Protein AF-A0A1X0RHA8-F1 (afdb_monomer_lite)

Structure (mmCIF, N/CA/C/O backbone):
data_AF-A0A1X0RHA8-F1
#
_entry.id   AF-A0A1X0RHA8-F1
#
loop_
_atom_site.group_PDB
_atom_site.id
_atom_site.type_symbol
_atom_site.label_atom_id
_atom_site.label_alt_id
_atom_site.label_comp_id
_atom_site.label_asym_id
_atom_site.label_entity_id
_atom_site.label_seq_id
_atom_site.pdbx_PDB_ins_code
_atom_site.Cartn_x
_atom_site.Cartn_y
_atom_site.Cartn_z
_atom_site.occupancy
_ato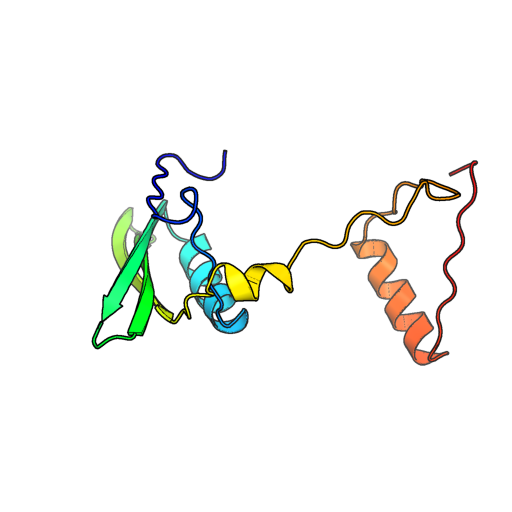m_site.B_iso_or_equiv
_atom_site.auth_seq_id
_atom_site.auth_comp_id
_atom_site.auth_asym_id
_atom_site.auth_atom_id
_atom_site.pdbx_PDB_model_num
ATOM 1 N N . SER A 1 1 ? 14.755 2.201 10.905 1.00 76.31 1 SER A N 1
ATOM 2 C CA . SER A 1 1 ? 13.601 1.295 11.074 1.00 76.31 1 SER A CA 1
ATOM 3 C C . SER A 1 1 ? 12.331 2.107 10.892 1.00 76.31 1 SER A C 1
ATOM 5 O O . SER A 1 1 ? 12.310 3.222 11.395 1.00 76.31 1 SER A O 1
ATOM 7 N N . LEU A 1 2 ? 11.329 1.605 10.161 1.00 89.31 2 LEU A N 1
ATOM 8 C CA . LEU A 1 2 ? 10.064 2.325 9.927 1.00 89.31 2 LEU A CA 1
ATOM 9 C C . LEU A 1 2 ? 9.091 2.224 11.118 1.00 89.31 2 LEU A C 1
ATOM 11 O O . LEU A 1 2 ? 8.307 3.139 11.336 1.00 89.31 2 LEU A O 1
ATOM 15 N N . PHE A 1 3 ? 9.149 1.135 11.892 1.00 93.94 3 PHE A N 1
ATOM 16 C CA . PHE A 1 3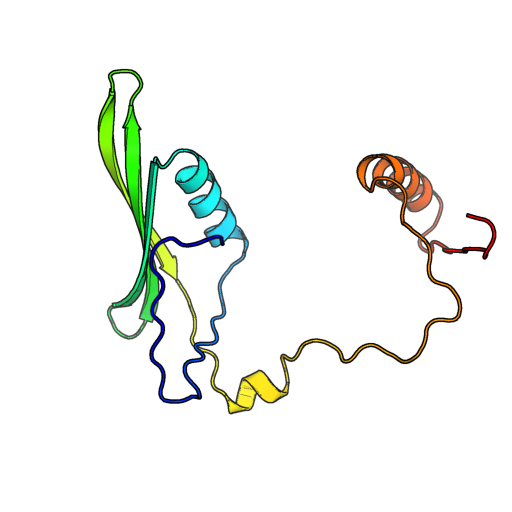 ? 8.219 0.860 12.991 1.00 93.94 3 PHE A CA 1
ATOM 17 C C . PHE A 1 3 ? 8.941 0.801 14.341 1.00 93.94 3 PHE A C 1
ATOM 19 O O . PHE A 1 3 ? 10.023 0.213 14.438 1.00 93.94 3 PHE A O 1
ATOM 26 N N . THR A 1 4 ? 8.312 1.359 15.381 1.00 95.69 4 THR A N 1
ATOM 27 C CA . THR A 1 4 ? 8.742 1.216 16.788 1.00 95.69 4 THR A CA 1
ATOM 28 C C . THR A 1 4 ? 8.323 -0.136 17.363 1.00 95.69 4 THR A C 1
ATOM 30 O O . THR A 1 4 ? 9.077 -0.764 18.099 1.00 95.69 4 THR A O 1
ATOM 33 N N . ASN A 1 5 ? 7.134 -0.614 16.988 1.00 95.38 5 ASN A N 1
ATOM 34 C CA . ASN A 1 5 ? 6.587 -1.902 17.398 1.00 95.38 5 ASN A CA 1
ATOM 35 C C . ASN A 1 5 ? 6.068 -2.634 16.162 1.00 95.38 5 ASN A C 1
ATOM 37 O O . ASN A 1 5 ? 5.345 -2.055 15.352 1.00 95.38 5 ASN A O 1
ATOM 41 N N . TYR A 1 6 ? 6.430 -3.905 16.025 1.00 94.12 6 TYR A N 1
ATOM 42 C CA . TYR A 1 6 ? 6.046 -4.726 14.886 1.00 94.12 6 TYR A CA 1
ATOM 43 C C . TYR A 1 6 ? 5.857 -6.172 15.333 1.00 94.12 6 TYR A C 1
ATOM 45 O O . TYR A 1 6 ? 6.724 -6.738 15.997 1.00 94.12 6 TYR A O 1
ATOM 53 N N . ARG A 1 7 ? 4.711 -6.758 14.984 1.00 94.44 7 ARG A N 1
ATOM 54 C CA . ARG A 1 7 ? 4.385 -8.159 15.256 1.00 94.44 7 ARG A CA 1
ATOM 55 C C . ARG A 1 7 ? 3.542 -8.693 14.108 1.00 94.44 7 ARG A C 1
ATOM 57 O O . ARG A 1 7 ? 2.504 -8.116 13.795 1.00 94.44 7 ARG A O 1
ATOM 64 N N . ILE A 1 8 ? 3.987 -9.794 13.514 1.00 93.75 8 ILE A N 1
ATOM 65 C CA . ILE A 1 8 ? 3.225 -10.579 12.544 1.00 93.75 8 ILE A CA 1
ATOM 66 C C . ILE A 1 8 ? 3.279 -12.036 12.981 1.00 93.75 8 ILE A C 1
ATOM 68 O O . ILE A 1 8 ? 4.345 -12.539 13.327 1.00 93.75 8 ILE A O 1
ATOM 72 N N . GLU A 1 9 ? 2.125 -12.696 12.958 1.00 92.62 9 GLU A N 1
ATOM 73 C CA . GLU A 1 9 ? 1.979 -14.119 13.251 1.00 92.62 9 GLU A CA 1
ATOM 74 C C . GLU A 1 9 ? 1.117 -14.752 12.163 1.00 92.62 9 GLU A C 1
ATOM 76 O O . GLU A 1 9 ? 0.018 -14.280 11.869 1.00 92.62 9 GLU A O 1
ATOM 81 N N . SER A 1 10 ? 1.638 -15.797 11.527 1.00 89.75 10 SER A N 1
ATOM 82 C CA . SER A 1 10 ? 0.956 -16.520 10.454 1.00 89.75 10 SER A CA 1
ATOM 83 C C . SER A 1 10 ? 1.487 -17.944 10.379 1.00 89.75 10 SER A C 1
ATOM 85 O O . SER A 1 10 ? 2.691 -18.173 10.487 1.00 89.75 10 SER A O 1
ATOM 87 N N . ALA A 1 11 ? 0.595 -18.903 10.124 1.00 87.12 11 ALA A N 1
ATOM 88 C CA . ALA A 1 11 ? 0.963 -20.305 9.914 1.00 87.12 11 ALA A CA 1
ATOM 89 C C . ALA A 1 11 ? 1.833 -20.519 8.658 1.00 87.12 11 ALA A C 1
ATOM 91 O O . ALA A 1 11 ? 2.446 -21.570 8.502 1.00 87.12 11 ALA A O 1
ATOM 92 N N . ASN A 1 12 ? 1.908 -19.523 7.770 1.00 88.44 12 ASN A N 1
ATOM 93 C CA . ASN A 1 12 ? 2.750 -19.538 6.582 1.00 88.44 12 ASN A CA 1
ATOM 94 C C . ASN A 1 12 ? 4.036 -18.737 6.826 1.00 88.44 12 ASN A C 1
ATOM 96 O O . ASN A 1 12 ? 4.145 -17.602 6.369 1.00 88.44 12 ASN A O 1
ATOM 100 N N . ASN A 1 13 ? 4.985 -19.301 7.577 1.00 87.69 13 ASN A N 1
ATOM 101 C CA . ASN A 1 13 ? 6.291 -18.685 7.862 1.00 87.69 13 ASN A CA 1
ATOM 102 C C . ASN A 1 13 ? 6.217 -17.232 8.377 1.00 87.69 13 ASN A C 1
ATOM 104 O O . ASN A 1 13 ? 7.087 -16.423 8.071 1.00 87.69 13 ASN A O 1
ATOM 108 N N . ASN A 1 14 ? 5.180 -16.883 9.150 1.00 91.00 14 ASN A N 1
ATOM 109 C CA . ASN A 1 14 ? 4.923 -15.507 9.598 1.00 91.00 14 ASN A CA 1
ATOM 110 C C . ASN A 1 14 ? 4.807 -14.470 8.464 1.00 91.00 14 ASN A C 1
ATOM 112 O O . ASN A 1 14 ? 4.993 -13.276 8.685 1.00 91.00 14 ASN A O 1
ATOM 116 N N . GLU A 1 15 ? 4.422 -14.908 7.266 1.00 91.50 15 GLU A N 1
ATOM 117 C CA . GLU A 1 15 ? 4.101 -14.043 6.137 1.00 91.50 15 GLU A CA 1
ATOM 118 C C . GLU A 1 15 ? 2.587 -13.955 5.938 1.00 91.50 15 GLU A C 1
ATOM 120 O O . GLU A 1 15 ? 1.860 -14.957 5.976 1.00 91.50 15 GLU A O 1
ATOM 125 N N . ILE A 1 16 ? 2.110 -12.735 5.691 1.00 93.62 16 ILE A N 1
ATOM 126 C CA . ILE A 1 16 ? 0.723 -12.453 5.323 1.00 93.62 16 ILE A CA 1
ATOM 127 C C . ILE A 1 16 ? 0.746 -11.640 4.035 1.00 93.62 16 ILE A C 1
ATOM 129 O O . ILE A 1 16 ? 1.127 -10.471 4.028 1.00 93.62 16 ILE A O 1
ATOM 133 N N . ASN A 1 17 ? 0.319 -12.267 2.944 1.00 93.69 17 ASN A N 1
ATOM 134 C CA . ASN A 1 17 ? 0.301 -11.648 1.627 1.00 93.69 17 ASN A CA 1
ATOM 135 C C . ASN A 1 17 ? -1.070 -11.025 1.361 1.00 93.69 17 ASN A C 1
ATOM 137 O O . ASN A 1 17 ? -2.101 -11.685 1.509 1.00 93.69 17 ASN A O 1
ATOM 141 N N . LEU A 1 18 ? -1.077 -9.746 0.986 1.00 95.06 18 LEU A N 1
ATOM 142 C CA . LEU A 1 18 ? -2.284 -8.934 0.865 1.00 95.06 18 LEU A CA 1
ATOM 143 C C . LEU A 1 18 ? -2.369 -8.289 -0.516 1.00 95.06 18 LEU A C 1
ATOM 145 O O . LEU A 1 18 ? -1.386 -7.757 -1.024 1.00 95.06 18 LEU A O 1
ATOM 149 N N . PHE A 1 19 ? -3.571 -8.276 -1.081 1.00 95.38 19 PHE A N 1
ATOM 150 C CA . PHE A 1 19 ? -3.923 -7.462 -2.238 1.00 95.38 19 PHE A CA 1
ATOM 151 C C . PHE A 1 19 ? -4.830 -6.312 -1.803 1.00 95.38 19 PHE A C 1
ATOM 153 O O . PHE A 1 19 ? -5.760 -6.516 -1.025 1.00 95.38 19 PHE A O 1
ATOM 160 N N . PHE A 1 20 ? -4.580 -5.109 -2.310 1.00 96.75 20 PHE A N 1
ATOM 161 C CA . PHE A 1 20 ? -5.394 -3.926 -2.038 1.00 96.75 20 PHE A CA 1
ATOM 162 C C . PHE A 1 20 ? -5.263 -2.910 -3.170 1.00 96.75 20 PHE A C 1
ATOM 164 O O . PHE A 1 20 ? -4.341 -2.965 -3.987 1.00 96.75 20 PHE A O 1
ATOM 171 N N . ARG A 1 21 ? -6.190 -1.953 -3.221 1.00 97.06 21 ARG A N 1
ATOM 172 C CA . ARG A 1 21 ? -6.140 -0.867 -4.201 1.00 97.06 21 ARG A CA 1
ATOM 173 C C . ARG A 1 21 ? -5.148 0.200 -3.752 1.00 97.06 21 ARG A C 1
ATOM 175 O O . ARG A 1 21 ? -5.250 0.744 -2.655 1.00 97.06 21 ARG A O 1
ATOM 182 N N . VAL A 1 22 ? -4.211 0.542 -4.634 1.00 97.31 22 VAL A N 1
ATOM 183 C CA . VAL A 1 22 ? -3.183 1.562 -4.360 1.00 97.31 22 VAL A CA 1
ATOM 184 C C . VAL A 1 22 ? -3.802 2.946 -4.131 1.00 97.31 22 VAL A C 1
ATOM 186 O O . VAL A 1 22 ? -3.298 3.705 -3.309 1.00 97.31 22 VAL A O 1
ATOM 189 N N . SER A 1 23 ? -4.912 3.268 -4.803 1.00 97.19 23 SER A N 1
ATOM 190 C CA . SER A 1 23 ? -5.659 4.520 -4.597 1.00 97.19 23 SER A CA 1
ATOM 191 C C . SER A 1 23 ? -6.108 4.705 -3.149 1.00 97.19 23 SER A C 1
ATOM 193 O O . SER A 1 23 ? -6.000 5.802 -2.604 1.00 97.19 23 SER A O 1
ATOM 195 N N . ASP A 1 24 ? -6.570 3.624 -2.528 1.00 97.31 24 ASP A N 1
ATOM 196 C CA . ASP A 1 24 ? -7.164 3.643 -1.195 1.00 97.31 24 ASP A CA 1
ATOM 197 C C . ASP A 1 24 ? -6.048 3.795 -0.152 1.00 97.31 24 ASP A C 1
ATOM 199 O O . ASP A 1 24 ? -6.132 4.633 0.745 1.00 97.31 24 ASP A O 1
ATOM 203 N N . LEU A 1 25 ? -4.924 3.093 -0.352 1.00 97.25 25 LEU A N 1
ATOM 204 C CA . LEU A 1 25 ? -3.712 3.302 0.442 1.00 97.25 25 LEU A CA 1
ATOM 205 C C . LEU A 1 25 ? -3.161 4.731 0.286 1.00 97.25 25 LEU A C 1
ATOM 207 O O . LEU A 1 25 ? -2.716 5.339 1.260 1.00 97.25 25 LEU A O 1
ATOM 211 N N . LEU A 1 26 ? -3.192 5.297 -0.923 1.00 97.25 26 LEU A N 1
ATOM 212 C CA . LEU A 1 26 ? -2.729 6.663 -1.167 1.00 97.25 26 LEU A CA 1
ATOM 213 C C . LEU A 1 26 ? -3.604 7.692 -0.440 1.00 97.25 26 LEU A C 1
ATOM 215 O O . LEU A 1 26 ? -3.085 8.658 0.114 1.00 97.25 26 LEU A O 1
ATOM 219 N N . TYR A 1 27 ? -4.921 7.493 -0.422 1.00 96.12 27 TYR A N 1
ATOM 220 C CA . TYR A 1 27 ? -5.833 8.350 0.331 1.00 96.12 27 TYR A CA 1
ATOM 221 C C . TYR A 1 27 ? -5.526 8.308 1.833 1.00 96.12 27 TYR A C 1
ATOM 223 O O . TYR A 1 27 ? -5.306 9.353 2.446 1.00 96.12 27 TYR A O 1
ATOM 231 N N . ILE A 1 28 ? -5.423 7.106 2.406 1.00 97.00 28 ILE A N 1
ATOM 232 C CA . ILE A 1 28 ? -5.153 6.920 3.838 1.00 97.00 28 ILE A CA 1
ATOM 233 C C . ILE A 1 28 ? -3.776 7.475 4.212 1.00 97.00 28 ILE A C 1
ATOM 235 O O . ILE A 1 28 ? -3.641 8.163 5.221 1.00 97.00 28 ILE A O 1
ATOM 239 N N . SER A 1 29 ? -2.756 7.251 3.380 1.00 95.00 29 SER A N 1
ATOM 240 C CA . SER A 1 29 ? -1.397 7.731 3.657 1.00 95.00 29 SER A CA 1
ATOM 241 C C . SER A 1 29 ? -1.284 9.259 3.654 1.00 95.00 29 SER A C 1
ATOM 243 O O . SER A 1 29 ? -0.517 9.800 4.446 1.00 95.00 29 SER A O 1
ATOM 245 N N . LYS A 1 30 ? -2.083 9.979 2.852 1.00 94.94 30 LYS A N 1
ATOM 246 C CA . LYS A 1 30 ? -2.161 11.452 2.918 1.00 94.94 30 LYS A CA 1
ATOM 247 C C . LYS A 1 30 ? -2.682 11.954 4.264 1.00 94.94 30 LYS A C 1
ATOM 249 O O . LYS A 1 30 ? -2.205 12.972 4.751 1.00 94.94 30 LYS A O 1
ATOM 254 N N . VAL A 1 31 ? -3.640 11.247 4.865 1.00 92.81 31 VAL A N 1
ATOM 255 C CA . VAL A 1 31 ? -4.124 11.558 6.220 1.00 92.81 31 VAL A CA 1
ATOM 256 C C . VAL A 1 31 ? -3.050 11.200 7.249 1.00 92.81 31 VAL A C 1
ATOM 258 O O . VAL A 1 31 ? -2.730 12.002 8.121 1.00 92.81 31 VAL A O 1
ATOM 261 N N . ALA A 1 32 ? -2.434 10.027 7.096 1.00 94.69 32 ALA A N 1
ATOM 262 C CA . ALA A 1 32 ? -1.401 9.523 7.993 1.00 94.69 32 ALA A CA 1
ATOM 263 C C . ALA A 1 32 ? -0.150 10.418 8.058 1.00 94.69 32 ALA A C 1
ATOM 265 O O . ALA A 1 32 ? 0.502 10.468 9.093 1.00 94.69 32 ALA A O 1
ATOM 266 N N . GLN A 1 33 ? 0.168 11.173 6.999 1.00 94.25 33 GLN A N 1
ATOM 267 C CA . GLN A 1 33 ? 1.273 12.147 7.001 1.00 94.25 33 GLN A CA 1
ATOM 268 C C . GLN A 1 33 ? 1.143 13.228 8.082 1.00 94.25 33 GLN A C 1
ATOM 270 O O . GLN A 1 33 ? 2.150 13.805 8.482 1.00 94.25 33 GLN A O 1
ATOM 275 N N . GLN A 1 34 ? -0.077 13.519 8.534 1.00 91.25 34 GLN A N 1
ATOM 276 C CA . GLN A 1 34 ? -0.345 14.512 9.578 1.00 91.25 34 GLN A CA 1
ATOM 277 C C . GLN A 1 34 ? -0.458 13.877 10.972 1.00 91.25 34 GLN A C 1
ATOM 279 O O . GLN A 1 34 ? -0.655 14.586 11.957 1.00 91.25 34 GLN A O 1
ATOM 284 N N . ALA A 1 35 ? -0.369 12.547 11.064 1.00 94.56 35 ALA A N 1
ATOM 285 C CA . ALA A 1 35 ? -0.501 11.819 12.314 1.00 94.56 35 ALA A CA 1
ATOM 286 C C . ALA A 1 35 ? 0.815 11.795 13.090 1.00 94.56 35 ALA A C 1
ATOM 288 O O . ALA A 1 35 ? 1.889 11.574 12.535 1.00 94.56 35 ALA A O 1
ATOM 289 N N . THR A 1 36 ? 0.713 11.982 14.402 1.00 94.12 36 THR A N 1
ATOM 290 C CA . THR A 1 36 ? 1.837 11.856 15.336 1.00 94.12 36 THR A CA 1
ATOM 291 C C . THR A 1 36 ? 2.061 10.402 15.744 1.00 94.12 36 THR A C 1
ATOM 293 O O . THR A 1 36 ? 3.185 10.009 16.051 1.00 94.12 36 THR A O 1
ATOM 296 N N . ASN A 1 37 ? 1.004 9.586 15.718 1.00 94.75 37 ASN A N 1
ATOM 297 C CA . ASN A 1 37 ? 1.057 8.152 15.973 1.00 94.75 37 ASN A CA 1
ATOM 298 C C . ASN A 1 37 ? 0.162 7.405 14.981 1.00 94.75 37 ASN A C 1
ATOM 300 O O . ASN A 1 37 ? -0.933 7.869 14.662 1.00 94.75 37 ASN A O 1
ATOM 304 N N . ILE A 1 38 ? 0.626 6.251 14.502 1.00 97.06 38 ILE A N 1
ATOM 305 C CA . ILE A 1 38 ? -0.119 5.377 13.597 1.00 97.06 38 ILE A CA 1
ATOM 306 C C . ILE A 1 38 ? 0.005 3.941 14.108 1.00 97.06 38 ILE A C 1
ATOM 308 O O . ILE A 1 38 ? 1.108 3.416 14.261 1.00 97.06 38 ILE A O 1
ATOM 312 N N . MET A 1 39 ? -1.132 3.276 14.289 1.00 97.31 39 MET A N 1
ATOM 313 C CA . MET A 1 39 ? -1.222 1.853 14.588 1.00 97.31 39 MET A CA 1
ATOM 314 C C . MET A 1 39 ? -2.041 1.146 13.510 1.00 97.31 39 MET A C 1
ATOM 316 O O . MET A 1 39 ? -3.232 1.412 13.333 1.00 97.31 39 MET A O 1
ATOM 320 N N . ILE A 1 40 ? -1.411 0.198 12.821 1.00 97.31 40 ILE A N 1
ATOM 321 C CA . ILE A 1 40 ? -2.029 -0.582 11.747 1.00 97.31 40 ILE A CA 1
ATOM 322 C C . ILE A 1 40 ? -2.308 -1.988 12.269 1.00 97.31 40 ILE A C 1
ATOM 324 O O . ILE A 1 40 ? -1.414 -2.643 12.795 1.00 97.31 40 ILE A O 1
ATOM 328 N N . ASN A 1 41 ? -3.548 -2.457 12.125 1.00 97.12 41 ASN A N 1
ATOM 329 C CA . ASN A 1 41 ? -3.958 -3.794 12.556 1.00 97.12 41 ASN A CA 1
ATOM 330 C C . ASN A 1 41 ? -4.712 -4.513 11.440 1.00 97.12 41 ASN A C 1
ATOM 332 O O . ASN A 1 41 ? -5.647 -3.945 10.882 1.00 97.12 41 ASN A O 1
ATOM 336 N N . LEU A 1 42 ? -4.384 -5.776 11.174 1.00 97.25 42 LEU A N 1
ATOM 337 C CA . LEU A 1 42 ? -5.213 -6.629 10.325 1.00 97.25 42 LEU A CA 1
ATOM 338 C C . LEU A 1 42 ? -6.438 -7.107 11.116 1.00 97.25 42 LEU A C 1
ATOM 340 O O . LEU A 1 42 ? -6.304 -7.621 12.226 1.00 97.25 42 LEU A O 1
ATOM 344 N N . ARG A 1 43 ? -7.634 -6.903 10.565 1.00 96.94 43 ARG A N 1
ATOM 345 C CA . ARG A 1 43 ? -8.919 -7.267 11.175 1.00 96.94 43 ARG A CA 1
ATOM 346 C C . ARG A 1 43 ? -9.818 -7.971 10.165 1.00 96.94 43 ARG A C 1
ATOM 348 O O . ARG A 1 43 ? -9.568 -7.924 8.965 1.00 96.94 43 ARG A O 1
ATOM 355 N N . LEU A 1 44 ? -10.868 -8.609 10.672 1.00 96.12 44 LEU A N 1
ATOM 356 C CA . LEU A 1 44 ? -11.900 -9.289 9.894 1.00 96.12 44 LEU A CA 1
ATOM 357 C C . LEU A 1 44 ? -13.269 -8.762 10.338 1.00 96.12 44 LEU A C 1
ATOM 359 O O . LEU A 1 44 ? -13.556 -8.756 11.535 1.00 96.12 44 LEU A O 1
ATOM 363 N N . ARG A 1 45 ? -14.102 -8.321 9.392 1.00 96.00 45 ARG A N 1
ATOM 364 C CA . ARG A 1 45 ? -15.505 -7.941 9.630 1.00 96.00 45 ARG A CA 1
ATOM 365 C C . ARG A 1 45 ? -16.365 -8.624 8.576 1.00 96.00 45 ARG A C 1
ATOM 367 O O . ARG A 1 45 ? -16.072 -8.496 7.395 1.00 96.00 45 ARG A O 1
ATOM 374 N N . ASP A 1 46 ? -17.367 -9.388 9.002 1.00 95.12 46 ASP A N 1
ATOM 375 C CA . ASP A 1 46 ? -18.311 -10.088 8.113 1.00 95.12 46 ASP A CA 1
ATOM 376 C C . ASP A 1 46 ? -17.624 -10.924 7.012 1.00 95.12 46 ASP A C 1
ATOM 378 O O . ASP A 1 46 ? -18.024 -10.939 5.851 1.00 95.12 46 ASP A O 1
ATOM 382 N N . GLY A 1 47 ? -16.523 -11.594 7.374 1.00 93.62 47 GLY A N 1
ATOM 383 C CA . GLY A 1 47 ? -15.721 -12.404 6.450 1.00 93.62 47 GLY A CA 1
ATOM 384 C C . GLY A 1 47 ? -14.809 -11.609 5.505 1.00 93.62 47 GLY A C 1
ATOM 385 O O . GLY A 1 47 ? -14.079 -12.219 4.728 1.00 93.62 47 GLY A O 1
ATOM 386 N N . GLN A 1 48 ? -14.795 -10.277 5.583 1.00 95.75 48 GLN A N 1
ATOM 387 C CA . GLN A 1 48 ? -13.950 -9.405 4.767 1.00 95.75 48 GLN A CA 1
ATOM 388 C C . GLN A 1 48 ? -12.751 -8.886 5.578 1.00 95.75 48 GLN A C 1
ATOM 390 O O . GLN A 1 48 ? -12.943 -8.221 6.606 1.00 95.75 48 GLN A O 1
ATOM 395 N N . PRO A 1 49 ? -11.504 -9.203 5.178 1.00 97.31 49 PRO A N 1
ATOM 396 C CA . PRO A 1 49 ? -10.330 -8.706 5.872 1.00 97.31 49 PRO A CA 1
ATOM 397 C C . PRO A 1 49 ? -10.039 -7.251 5.491 1.00 97.31 49 PRO A C 1
ATOM 399 O O . PRO A 1 49 ? -10.234 -6.820 4.354 1.00 97.31 49 PRO A O 1
ATOM 402 N N . TYR A 1 50 ? -9.534 -6.482 6.448 1.00 98.00 50 TYR A N 1
ATOM 403 C CA . TYR A 1 50 ? -9.159 -5.087 6.240 1.00 98.00 50 TYR A CA 1
ATOM 404 C C . TYR A 1 50 ? -8.009 -4.681 7.163 1.00 98.00 50 TYR A C 1
ATOM 406 O O . TYR A 1 50 ? -7.855 -5.202 8.270 1.00 98.00 50 TYR A O 1
ATOM 414 N N . LEU A 1 51 ? -7.188 -3.735 6.711 1.00 97.94 51 LEU A N 1
ATOM 415 C CA . LEU A 1 51 ? -6.201 -3.068 7.549 1.00 97.94 51 LEU A CA 1
ATOM 416 C C . LEU A 1 51 ? -6.858 -1.856 8.205 1.00 97.94 51 LEU A C 1
ATOM 418 O O . LEU A 1 51 ? -7.289 -0.919 7.538 1.00 97.94 51 LEU A O 1
ATOM 422 N N . ASN A 1 52 ? -6.922 -1.882 9.527 1.00 97.94 52 ASN A N 1
ATOM 423 C CA . ASN A 1 52 ? -7.438 -0.811 10.357 1.00 97.94 52 ASN A CA 1
ATOM 424 C C . ASN A 1 52 ? -6.298 0.120 10.781 1.00 97.94 52 ASN A C 1
ATOM 426 O O . ASN A 1 52 ? -5.439 -0.285 11.571 1.00 97.94 52 ASN A O 1
ATOM 430 N N . TRP A 1 53 ? -6.323 1.354 10.291 1.00 97.69 53 TRP A N 1
ATOM 431 C CA . TRP A 1 53 ? -5.370 2.414 10.597 1.00 97.69 53 TRP A CA 1
ATOM 432 C C . TRP A 1 53 ? -5.956 3.308 11.682 1.00 97.69 53 TRP A C 1
ATOM 434 O O . TRP A 1 53 ? -6.856 4.101 11.416 1.00 97.69 53 TRP A O 1
ATOM 444 N N . LYS A 1 54 ? -5.455 3.169 12.908 1.00 97.69 54 LYS A N 1
ATOM 445 C CA . LYS A 1 54 ? -5.757 4.085 14.011 1.00 97.69 54 LYS A CA 1
ATOM 446 C C . LYS A 1 54 ? -4.666 5.134 14.076 1.00 97.69 54 LYS A C 1
ATOM 448 O O . LYS A 1 54 ? -3.491 4.777 14.093 1.00 97.69 54 LYS A O 1
ATOM 453 N N . MET A 1 55 ? -5.049 6.397 14.074 1.00 97.12 55 MET A N 1
ATOM 454 C CA . MET A 1 55 ? -4.127 7.513 13.954 1.00 97.12 55 MET A CA 1
ATOM 455 C C . MET A 1 55 ? -4.459 8.574 14.989 1.00 97.12 55 MET A C 1
ATOM 457 O O . MET A 1 55 ? -5.608 8.997 15.083 1.00 97.12 55 MET A O 1
ATOM 461 N N . THR A 1 56 ? -3.443 9.058 15.690 1.00 96.56 56 THR A N 1
ATOM 462 C CA . THR A 1 56 ? -3.567 10.245 16.534 1.00 96.56 56 THR A CA 1
ATOM 463 C C . THR A 1 56 ? -3.108 11.449 15.720 1.00 96.56 56 THR A C 1
ATOM 465 O O . THR A 1 56 ? -1.956 11.524 15.292 1.00 96.56 56 THR A O 1
ATOM 468 N N . LEU A 1 57 ? -4.023 12.376 15.467 1.00 93.75 57 LEU A N 1
ATOM 469 C CA . LEU A 1 57 ? -3.776 13.665 14.829 1.00 93.75 57 LEU A CA 1
ATOM 470 C C . LEU A 1 57 ? -3.655 14.737 15.914 1.00 93.75 57 LEU A C 1
ATOM 472 O O . LEU A 1 57 ? -4.265 14.613 16.974 1.00 93.75 57 LEU A O 1
ATOM 476 N N . GLN A 1 58 ? -2.907 15.802 15.642 1.00 90.56 58 GLN A N 1
ATOM 477 C CA . GLN A 1 58 ? -2.821 16.957 16.532 1.00 90.56 58 GLN A CA 1
ATOM 478 C C . GLN A 1 58 ? -3.387 18.188 15.825 1.00 90.56 58 GLN A C 1
ATOM 480 O O . GLN A 1 58 ? -3.022 18.476 14.683 1.00 90.56 58 GLN A O 1
ATOM 485 N N . ASP A 1 59 ? -4.300 18.900 16.481 1.00 81.88 59 ASP A N 1
ATOM 486 C CA . ASP A 1 59 ? -4.819 20.162 15.966 1.00 81.88 59 ASP A CA 1
ATOM 487 C C . ASP A 1 59 ? -3.832 21.322 16.205 1.00 81.88 59 ASP A C 1
ATOM 489 O O . ASP A 1 59 ? -2.818 21.197 16.896 1.00 81.88 59 ASP A O 1
ATOM 493 N N . ARG A 1 60 ? -4.132 22.494 15.632 1.00 80.88 60 ARG A N 1
ATOM 494 C CA . ARG A 1 60 ? -3.293 23.698 15.785 1.00 80.88 60 ARG A CA 1
ATOM 495 C C . ARG A 1 60 ? -3.239 24.235 17.220 1.00 80.88 60 ARG A C 1
ATOM 497 O O . ARG A 1 60 ? -2.337 25.004 17.531 1.00 80.88 60 ARG A O 1
ATOM 504 N N . ASN A 1 61 ? -4.188 23.842 18.064 1.00 84.75 61 ASN A N 1
ATOM 505 C CA . ASN A 1 61 ? -4.284 24.243 19.463 1.00 84.75 61 ASN A CA 1
ATOM 506 C C . ASN A 1 61 ? -3.596 23.226 20.396 1.00 84.75 61 ASN A C 1
ATOM 508 O O . ASN A 1 61 ? -3.621 23.400 21.613 1.00 84.75 61 ASN A O 1
ATOM 512 N N . GLY A 1 62 ? -2.981 22.175 19.839 1.00 81.50 62 GLY A N 1
ATOM 513 C CA . GLY A 1 62 ? -2.284 21.122 20.569 1.00 81.50 62 GLY A CA 1
ATOM 514 C C . GLY A 1 62 ? -3.179 19.982 21.064 1.00 81.50 62 GLY A C 1
ATOM 515 O O . GLY A 1 62 ? -2.656 19.055 21.681 1.00 81.50 62 GLY A O 1
ATOM 516 N N . SER A 1 63 ? -4.484 20.013 20.783 1.00 88.75 63 SER A N 1
ATOM 517 C CA . SER A 1 63 ? -5.427 18.957 21.162 1.00 88.75 63 SER A CA 1
ATOM 518 C C . SER A 1 63 ? -5.284 17.744 20.246 1.00 88.75 63 SER A C 1
ATOM 520 O O . SER A 1 63 ? -5.149 17.875 19.027 1.00 88.75 63 SER A O 1
ATOM 522 N N . SER A 1 64 ? -5.338 16.549 20.831 1.00 91.06 64 SER A N 1
ATOM 523 C CA . SER A 1 64 ? -5.261 15.291 20.086 1.00 91.06 64 SER A CA 1
ATOM 524 C C . SER A 1 64 ? -6.642 14.833 19.621 1.00 91.06 64 SER A C 1
ATOM 526 O O . SER A 1 64 ? -7.593 14.819 20.401 1.00 91.06 64 SER A O 1
ATOM 528 N N . MET A 1 65 ? -6.736 14.404 18.364 1.00 92.25 65 MET A N 1
ATOM 529 C CA . MET A 1 65 ? -7.929 13.802 17.774 1.00 92.25 65 MET A CA 1
ATOM 530 C C . MET A 1 65 ? -7.595 12.422 17.215 1.00 92.25 65 MET A C 1
ATOM 532 O O . MET A 1 65 ? -6.629 12.260 16.473 1.00 92.25 65 MET A O 1
ATOM 536 N N . GLU A 1 66 ? -8.428 11.433 17.517 1.00 94.69 66 GLU A N 1
ATOM 537 C CA . GLU A 1 66 ? -8.309 10.098 16.935 1.00 94.69 66 GLU A CA 1
ATOM 538 C C . GLU A 1 66 ? -8.994 10.041 15.564 1.00 94.69 66 GLU A C 1
ATOM 540 O O . GLU A 1 66 ? -10.126 10.490 15.388 1.00 94.69 66 GLU A O 1
ATOM 545 N N . SER A 1 67 ? -8.309 9.454 14.588 1.00 94.88 67 SER A N 1
ATOM 546 C CA . SER A 1 67 ? -8.809 9.184 13.244 1.00 94.88 67 SER A CA 1
ATOM 547 C C . SER A 1 67 ? -8.661 7.702 12.940 1.00 94.88 67 SER A C 1
ATOM 549 O O . SER A 1 67 ? -7.610 7.103 13.169 1.00 94.88 67 SER A O 1
ATOM 551 N N . VAL A 1 68 ? -9.728 7.097 12.425 1.00 96.94 68 VAL A N 1
ATOM 552 C CA . VAL A 1 68 ? -9.747 5.684 12.047 1.00 96.94 68 VAL A CA 1
ATOM 553 C C . VAL A 1 68 ? -10.056 5.581 10.565 1.00 96.94 68 VAL A C 1
ATOM 555 O O . VAL A 1 68 ? -11.038 6.146 10.091 1.00 96.94 68 VAL A O 1
ATOM 558 N N . GLN A 1 69 ? -9.207 4.861 9.837 1.00 97.00 69 GLN A N 1
ATOM 559 C CA . GLN A 1 69 ? -9.385 4.574 8.418 1.00 97.00 69 GLN A CA 1
ATOM 560 C C . GLN A 1 69 ? -9.278 3.071 8.173 1.00 97.00 69 GLN A C 1
ATOM 562 O O . GLN A 1 69 ? -8.460 2.383 8.786 1.00 97.00 69 GLN A O 1
ATOM 567 N N . GLU A 1 70 ? -10.096 2.555 7.262 1.00 97.06 70 GLU A N 1
ATOM 568 C CA . GLU A 1 70 ? -10.150 1.131 6.938 1.00 97.06 70 GLU A CA 1
ATOM 569 C C . GLU A 1 70 ? -9.744 0.922 5.477 1.00 97.06 70 GLU A C 1
ATOM 571 O O . GLU A 1 70 ? -10.356 1.467 4.561 1.00 97.06 70 GLU A O 1
ATOM 576 N N . LEU A 1 71 ? -8.700 0.122 5.257 1.00 97.94 71 LEU A N 1
ATOM 577 C CA . LEU A 1 71 ? -8.270 -0.313 3.932 1.00 97.94 71 LEU A CA 1
ATOM 578 C C . LEU A 1 71 ? -8.736 -1.750 3.716 1.00 97.94 71 LEU A C 1
ATOM 580 O O . LEU A 1 71 ? -8.188 -2.668 4.325 1.00 97.94 71 LEU A O 1
ATOM 584 N N . GLY A 1 72 ? -9.727 -1.954 2.851 1.00 97.75 72 GLY A N 1
ATOM 585 C CA . GLY A 1 72 ? -10.137 -3.299 2.446 1.00 97.75 72 GLY A CA 1
ATOM 586 C C . GLY A 1 72 ? -8.979 -4.045 1.783 1.00 97.75 72 GLY A C 1
ATOM 587 O O . GLY A 1 72 ? -8.293 -3.492 0.920 1.00 97.75 72 GLY A O 1
ATOM 588 N N . VAL A 1 73 ? -8.754 -5.296 2.187 1.00 98.00 73 VAL A N 1
ATOM 589 C CA . VAL A 1 73 ? -7.699 -6.145 1.620 1.00 98.00 73 VAL A CA 1
ATOM 590 C C . VAL A 1 73 ? -8.262 -7.501 1.209 1.00 98.00 73 VAL A C 1
ATOM 592 O O . VAL A 1 73 ? -9.341 -7.908 1.624 1.00 98.00 73 VAL A O 1
ATOM 595 N N . SER A 1 74 ? -7.524 -8.231 0.385 1.00 96.06 74 SER A N 1
ATOM 596 C CA . SER A 1 74 ? -7.777 -9.643 0.106 1.00 96.06 74 SER A CA 1
ATOM 597 C C . SER A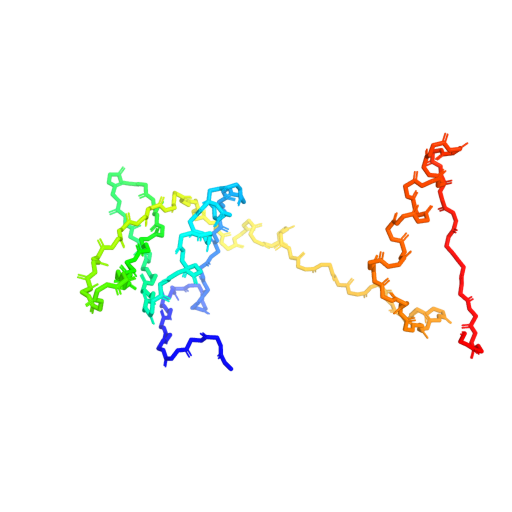 1 74 ? -6.541 -10.452 0.464 1.00 96.06 74 SER A C 1
ATOM 599 O O . SER A 1 74 ? -5.426 -10.066 0.115 1.00 96.06 74 SER A O 1
ATOM 601 N N . LEU A 1 75 ? -6.731 -11.569 1.162 1.00 93.50 75 LEU A N 1
ATOM 602 C CA . LEU A 1 75 ? -5.642 -12.481 1.502 1.00 93.50 75 LEU A CA 1
ATOM 603 C C . LEU A 1 75 ? -5.226 -13.274 0.260 1.00 93.50 75 LEU A C 1
ATOM 605 O O . LEU A 1 75 ? -6.071 -13.816 -0.455 1.00 93.50 75 LEU A O 1
ATOM 609 N N . ILE A 1 76 ? -3.921 -13.353 0.016 1.00 92.88 76 ILE A N 1
ATOM 610 C CA . ILE A 1 76 ? -3.348 -14.160 -1.060 1.00 92.88 76 ILE A CA 1
ATOM 611 C C . ILE A 1 76 ? -2.821 -15.454 -0.448 1.00 92.88 76 ILE A C 1
ATOM 613 O O . ILE A 1 76 ? -2.013 -15.426 0.482 1.00 92.88 76 ILE A O 1
ATOM 617 N N . SER A 1 77 ? -3.277 -16.596 -0.968 1.00 91.00 77 SER A N 1
ATOM 618 C CA . SER A 1 77 ? -2.796 -17.894 -0.499 1.00 91.00 77 SER A CA 1
ATOM 619 C C . SER A 1 77 ? -1.324 -18.118 -0.880 1.00 91.00 77 SER A C 1
ATOM 621 O O . SER A 1 77 ? -0.878 -17.618 -1.921 1.00 91.00 77 SER A O 1
ATOM 623 N N . PRO A 1 78 ? -0.573 -18.909 -0.094 1.00 89.06 78 PRO A N 1
ATOM 624 C CA . PRO A 1 78 ? 0.825 -19.227 -0.394 1.00 89.06 78 PRO A CA 1
ATOM 625 C C . PRO A 1 78 ? 1.017 -19.824 -1.795 1.00 89.06 78 PRO A C 1
ATOM 627 O O . PRO A 1 78 ? 1.932 -19.429 -2.515 1.00 89.06 78 PRO A O 1
ATOM 630 N N . ASP A 1 79 ? 0.094 -20.686 -2.232 1.00 90.88 79 ASP A N 1
ATOM 631 C CA . ASP A 1 79 ? 0.140 -21.316 -3.559 1.00 90.88 79 ASP A CA 1
ATOM 632 C C . ASP A 1 79 ? 0.063 -20.290 -4.697 1.00 90.88 79 ASP A C 1
ATOM 634 O O . ASP A 1 79 ? 0.748 -20.414 -5.711 1.00 90.88 79 ASP A O 1
ATOM 638 N N . ARG A 1 80 ? -0.736 -19.228 -4.524 1.00 90.62 80 ARG A N 1
ATOM 639 C CA . ARG A 1 80 ? -0.842 -18.142 -5.511 1.00 90.62 80 ARG A CA 1
ATOM 640 C C . ARG A 1 80 ? 0.388 -17.243 -5.505 1.00 90.62 80 ARG A C 1
ATOM 642 O O . ARG A 1 80 ? 0.801 -16.777 -6.566 1.00 90.62 80 ARG A O 1
ATOM 649 N N . MET A 1 81 ? 1.005 -17.039 -4.343 1.00 90.19 81 MET A N 1
ATOM 650 C CA . MET A 1 81 ? 2.232 -16.246 -4.223 1.00 90.19 81 MET A CA 1
ATOM 651 C C . MET A 1 81 ? 3.420 -16.858 -4.960 1.00 90.19 81 MET A C 1
ATOM 653 O O . MET A 1 81 ? 4.353 -16.138 -5.298 1.00 90.19 81 MET A O 1
ATOM 657 N N . VAL A 1 82 ? 3.387 -18.152 -5.299 1.00 85.75 82 VAL A N 1
ATOM 658 C CA . VAL A 1 82 ? 4.418 -18.777 -6.144 1.00 85.75 82 VAL A CA 1
ATOM 659 C C . VAL A 1 82 ? 4.573 -18.065 -7.492 1.00 85.75 82 VAL A C 1
ATOM 661 O O . VAL A 1 82 ? 5.693 -17.978 -7.998 1.00 85.75 82 VAL A O 1
ATOM 664 N N . TYR A 1 83 ? 3.483 -17.508 -8.024 1.00 88.25 83 TYR A N 1
ATOM 665 C CA . TYR A 1 83 ? 3.442 -16.802 -9.307 1.00 88.25 83 TYR A CA 1
ATOM 666 C C . TYR A 1 83 ? 3.657 -15.288 -9.188 1.00 88.25 83 TYR A C 1
ATOM 668 O O . T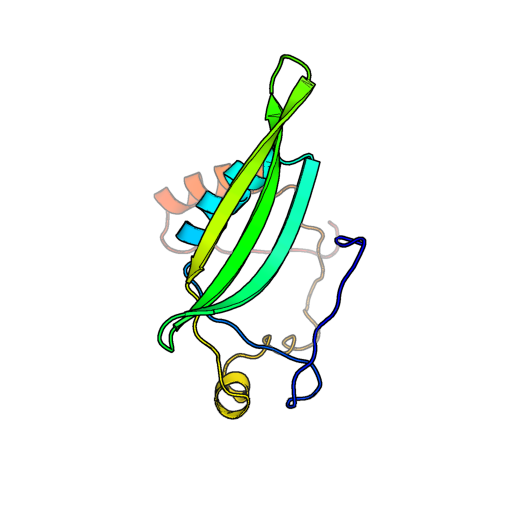YR A 1 83 ? 3.895 -14.624 -10.194 1.00 88.25 83 TYR A O 1
ATOM 676 N N . ILE A 1 84 ? 3.580 -14.738 -7.974 1.00 88.12 84 ILE A N 1
ATOM 677 C CA . ILE A 1 84 ? 3.735 -13.309 -7.680 1.00 88.12 84 ILE A CA 1
ATOM 678 C C . ILE A 1 84 ? 5.015 -13.145 -6.865 1.00 88.12 84 ILE A C 1
ATOM 680 O O . ILE A 1 84 ? 4.995 -12.852 -5.673 1.00 88.12 84 ILE A O 1
ATOM 684 N N . LYS A 1 85 ? 6.148 -13.414 -7.510 1.00 82.12 85 LYS A N 1
ATOM 685 C CA . LYS A 1 85 ? 7.471 -13.281 -6.897 1.00 82.12 85 LYS A CA 1
ATOM 686 C C . LYS A 1 85 ? 8.230 -12.143 -7.539 1.00 82.12 85 LYS A C 1
ATOM 688 O O . LYS A 1 85 ? 8.017 -11.824 -8.709 1.00 82.12 85 LYS A O 1
ATOM 693 N N . GLU A 1 86 ? 9.142 -11.567 -6.770 1.00 84.25 86 GLU A N 1
ATOM 694 C CA . GLU A 1 86 ? 10.115 -10.636 -7.317 1.00 84.25 86 GLU A CA 1
ATOM 695 C C . GLU A 1 86 ? 10.840 -11.293 -8.502 1.00 84.25 86 GLU A C 1
ATOM 697 O O . GLU A 1 86 ? 11.277 -12.450 -8.395 1.00 84.25 86 GLU A O 1
ATOM 702 N N . PRO A 1 87 ? 10.952 -10.600 -9.649 1.00 84.25 87 PRO A N 1
ATOM 703 C CA . PRO A 1 87 ? 11.713 -11.107 -10.773 1.00 84.25 87 PRO A CA 1
ATOM 704 C C . PRO A 1 87 ? 13.145 -11.368 -10.319 1.00 84.25 87 PRO A C 1
ATOM 706 O O . PRO A 1 87 ? 13.819 -10.468 -9.814 1.00 84.25 87 PRO A O 1
ATOM 709 N N . ARG A 1 88 ? 13.627 -12.600 -10.506 1.00 77.25 88 ARG A N 1
ATOM 710 C CA . ARG A 1 88 ? 15.045 -12.891 -10.289 1.00 77.25 88 ARG A CA 1
ATOM 711 C C . ARG A 1 88 ? 15.849 -11.993 -11.222 1.00 77.25 88 ARG A C 1
ATOM 713 O O . ARG A 1 88 ? 15.534 -11.911 -12.410 1.00 77.25 88 ARG A O 1
ATOM 720 N N . THR A 1 89 ? 16.852 -11.311 -10.678 1.00 70.19 89 THR A N 1
ATOM 721 C CA . THR A 1 89 ? 17.740 -10.447 -11.454 1.00 70.19 89 THR A CA 1
ATOM 722 C C . THR A 1 89 ? 18.304 -11.233 -12.634 1.00 70.19 89 THR A C 1
ATOM 724 O O . THR A 1 89 ? 18.876 -12.315 -12.488 1.00 70.19 89 THR A O 1
ATOM 727 N N . LEU A 1 90 ? 18.057 -10.714 -13.834 1.00 64.81 90 LEU A N 1
ATOM 728 C CA . LEU A 1 90 ? 18.458 -11.338 -15.085 1.00 64.81 90 LEU A CA 1
ATOM 729 C C . LEU A 1 90 ? 19.961 -11.117 -15.287 1.00 64.81 90 LEU A C 1
ATOM 731 O O . LEU A 1 90 ? 20.366 -10.116 -15.866 1.00 64.81 90 LEU A O 1
ATOM 735 N N . GLY A 1 91 ? 20.776 -12.053 -14.800 1.00 75.25 91 GLY A N 1
ATOM 736 C CA . GLY A 1 91 ? 22.206 -12.140 -15.108 1.00 75.25 91 GLY A CA 1
ATOM 737 C C . GLY A 1 91 ? 23.063 -10.945 -14.669 1.00 75.25 91 GLY A C 1
ATOM 738 O O . GLY A 1 91 ? 22.634 -10.063 -13.926 1.00 75.25 91 GLY A O 1
ATOM 739 N N . ILE A 1 92 ? 24.319 -10.953 -15.121 1.00 79.75 92 ILE A N 1
ATOM 740 C CA . ILE A 1 92 ? 25.264 -9.845 -14.943 1.00 79.75 92 ILE A CA 1
ATOM 741 C C . ILE A 1 92 ? 24.990 -8.840 -16.071 1.00 79.75 92 ILE A C 1
ATOM 743 O O . ILE A 1 92 ? 25.075 -9.225 -17.240 1.00 79.75 92 ILE A O 1
ATOM 747 N N . PRO A 1 93 ? 24.646 -7.575 -15.782 1.00 82.94 93 PRO A N 1
ATOM 748 C CA . PRO A 1 93 ? 24.425 -6.589 -16.824 1.00 82.94 93 PRO A CA 1
ATOM 749 C C . PRO A 1 93 ? 25.754 -6.190 -17.468 1.00 82.94 93 PRO A C 1
ATOM 751 O O . PRO A 1 93 ? 26.802 -6.160 -16.826 1.00 82.94 93 PRO A O 1
ATOM 754 N N . HIS A 1 94 ? 25.693 -5.822 -18.745 1.00 83.75 94 HIS A N 1
ATOM 755 C CA . HIS A 1 94 ? 26.867 -5.388 -19.506 1.00 83.75 94 HIS A CA 1
ATOM 756 C C . HIS A 1 94 ? 27.473 -4.070 -18.992 1.00 83.75 94 HIS A C 1
ATOM 758 O O . HIS A 1 94 ? 28.642 -3.787 -19.231 1.00 83.75 94 HIS A O 1
ATOM 764 N N . THR A 1 95 ? 26.682 -3.232 -18.316 1.00 83.69 95 THR A N 1
ATOM 765 C CA . THR A 1 95 ? 27.111 -1.939 -17.768 1.00 83.69 95 THR A CA 1
ATOM 766 C C . THR A 1 95 ? 26.251 -1.591 -16.555 1.00 83.69 95 THR A C 1
ATOM 768 O O . THR A 1 95 ? 25.035 -1.780 -16.581 1.00 83.69 95 THR A O 1
ATOM 771 N N . TYR A 1 96 ? 26.884 -1.052 -15.513 1.00 84.62 96 TYR A N 1
ATOM 772 C CA . TYR A 1 96 ? 26.226 -0.447 -14.356 1.00 84.62 96 TYR A CA 1
ATOM 773 C C . TYR A 1 96 ? 26.525 1.052 -14.358 1.00 84.62 96 TYR A C 1
ATOM 775 O O . TYR A 1 96 ? 27.688 1.441 -14.318 1.00 84.62 96 TYR A O 1
ATOM 783 N N . ILE A 1 97 ? 25.488 1.889 -14.394 1.00 87.12 97 ILE A N 1
ATOM 784 C CA . ILE A 1 97 ? 25.623 3.349 -14.372 1.00 87.12 97 ILE A CA 1
ATOM 785 C C . ILE A 1 97 ? 24.707 3.942 -13.305 1.00 87.12 97 ILE A C 1
ATOM 787 O O . ILE A 1 97 ? 23.597 3.456 -13.076 1.00 87.12 97 ILE A O 1
ATOM 791 N N . LEU A 1 98 ? 25.172 5.003 -12.649 1.00 87.81 98 LEU A N 1
ATOM 792 C CA . LEU A 1 98 ? 24.330 5.797 -11.764 1.00 87.81 98 LEU A CA 1
ATOM 793 C C . LEU A 1 98 ? 23.381 6.635 -12.615 1.00 87.81 98 LEU A C 1
ATOM 795 O O . LEU A 1 98 ? 23.814 7.4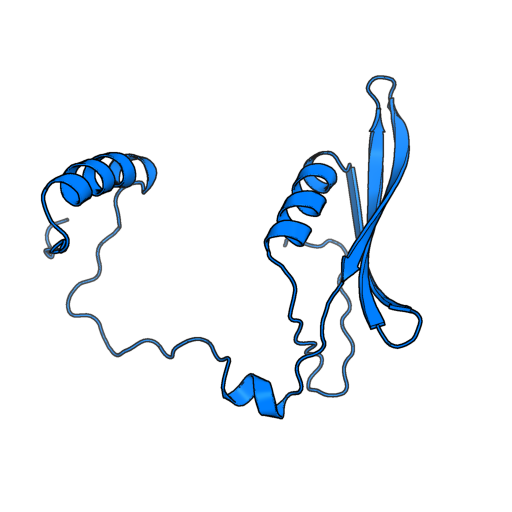40 -13.437 1.00 87.81 98 LEU A O 1
ATOM 799 N N . LEU A 1 99 ? 22.077 6.449 -12.417 1.00 88.19 99 LEU A N 1
ATOM 800 C CA . LEU A 1 99 ? 21.099 7.300 -13.077 1.00 88.19 99 LEU A CA 1
ATOM 801 C C . LEU A 1 99 ? 21.246 8.742 -12.569 1.00 88.19 99 LEU A C 1
ATOM 803 O O . LEU A 1 99 ? 21.355 8.952 -11.355 1.00 88.19 99 LEU A O 1
ATOM 807 N N . PRO A 1 100 ? 21.190 9.749 -13.460 1.00 87.31 100 PRO A N 1
ATOM 808 C CA . PRO A 1 100 ? 21.011 11.124 -13.024 1.00 87.31 100 PRO A CA 1
ATOM 809 C C . PRO A 1 100 ? 19.657 11.262 -12.312 1.00 87.31 100 PRO A C 1
ATOM 811 O O . PRO A 1 100 ? 18.790 10.388 -12.398 1.00 87.31 100 PRO A O 1
ATOM 814 N N . ASN A 1 101 ? 19.462 12.371 -11.596 1.00 92.25 101 ASN A N 1
ATOM 815 C CA . ASN A 1 101 ? 18.233 12.599 -10.837 1.00 92.25 101 ASN A CA 1
ATOM 816 C C . ASN A 1 101 ? 16.990 12.391 -11.726 1.00 92.25 101 ASN A C 1
ATOM 818 O O . ASN A 1 101 ? 16.836 13.028 -12.763 1.00 92.25 101 ASN A O 1
ATOM 822 N N . VAL A 1 102 ? 16.065 11.525 -11.310 1.00 91.00 102 VAL A N 1
ATOM 823 C CA . VAL A 1 102 ? 14.867 11.188 -12.102 1.00 91.00 102 VAL A CA 1
ATOM 824 C C . VAL A 1 102 ? 14.027 12.431 -12.436 1.00 91.00 102 VAL A C 1
ATOM 826 O O . VAL A 1 102 ? 13.383 12.496 -13.484 1.00 91.00 102 VAL A O 1
ATOM 829 N N . SER A 1 103 ? 14.088 13.460 -11.589 1.00 92.88 103 SER A N 1
ATOM 830 C CA . SER A 1 103 ? 13.422 14.747 -11.805 1.00 92.88 103 SER A CA 1
ATOM 831 C C . SER A 1 103 ? 13.956 15.493 -13.031 1.00 92.88 103 SER A C 1
ATOM 833 O O . SER A 1 103 ? 13.192 16.210 -13.671 1.00 92.88 103 SER A O 1
ATOM 835 N N . THR A 1 104 ? 15.233 15.314 -13.389 1.00 92.50 104 THR A N 1
ATOM 836 C CA . THR A 1 104 ? 15.826 15.904 -14.602 1.00 92.50 104 THR A CA 1
ATOM 837 C C . THR A 1 104 ? 15.565 15.048 -15.840 1.00 92.50 104 THR A C 1
ATOM 839 O O . THR A 1 104 ? 1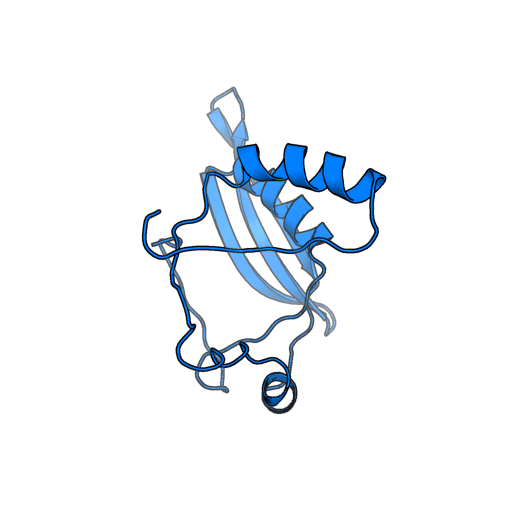5.400 15.589 -16.931 1.00 92.50 104 THR A O 1
ATOM 842 N N . LEU A 1 105 ? 15.450 13.725 -15.681 1.00 91.12 105 LEU A N 1
ATOM 843 C CA . LEU A 1 105 ? 15.130 12.804 -16.777 1.00 91.12 105 LEU A CA 1
ATOM 844 C C . LEU A 1 105 ? 13.679 12.924 -17.257 1.00 91.12 105 LEU A C 1
ATOM 846 O O . LEU A 1 105 ? 13.415 12.830 -18.456 1.00 91.12 105 LEU A O 1
ATOM 850 N N . LYS A 1 106 ? 12.730 13.143 -16.340 1.00 93.06 106 LYS A N 1
ATOM 851 C CA . LYS A 1 106 ? 11.294 13.155 -16.656 1.00 93.06 106 LYS A CA 1
ATOM 852 C C . LYS A 1 106 ? 10.911 14.164 -17.759 1.00 93.06 106 LYS A C 1
ATOM 854 O O . LYS A 1 106 ? 10.261 13.739 -18.712 1.00 93.06 106 LYS A O 1
ATOM 859 N N . PRO A 1 107 ? 11.305 15.454 -17.705 1.00 94.00 107 PRO A N 1
ATOM 860 C CA . PRO A 1 107 ? 10.985 16.410 -18.769 1.00 94.00 107 PRO A CA 1
ATOM 861 C C . PRO A 1 107 ? 11.534 15.999 -20.140 1.00 94.00 107 PRO A C 1
ATOM 863 O O . PRO A 1 107 ? 10.863 16.182 -21.156 1.00 94.00 107 PRO A O 1
ATOM 866 N N . VAL A 1 108 ? 12.739 15.416 -20.173 1.00 92.06 108 VAL A N 1
ATOM 867 C CA . VAL A 1 108 ? 13.369 14.933 -21.411 1.00 92.06 108 VAL A CA 1
ATOM 868 C C . VAL A 1 108 ? 12.569 13.768 -21.990 1.00 92.06 108 VAL A C 1
ATOM 870 O O . VAL A 1 108 ? 12.237 13.784 -23.173 1.00 92.06 108 VAL A O 1
ATOM 873 N N . ALA A 1 109 ? 12.197 12.797 -21.154 1.00 91.75 109 ALA A N 1
ATOM 874 C CA . ALA A 1 109 ? 11.398 11.650 -21.572 1.00 91.75 109 ALA A CA 1
ATOM 875 C C . ALA A 1 109 ? 10.015 12.064 -22.111 1.00 91.75 109 ALA A C 1
ATOM 877 O O . ALA A 1 109 ? 9.604 11.573 -23.160 1.00 91.75 109 ALA A O 1
ATOM 878 N N . GLU A 1 110 ? 9.323 13.006 -21.458 1.00 92.81 110 GLU A N 1
ATOM 879 C CA . GLU A 1 110 ? 8.024 13.512 -21.934 1.00 92.81 110 GLU A CA 1
ATOM 880 C C . GLU A 1 110 ? 8.141 14.250 -23.276 1.00 92.81 110 GLU A C 1
ATOM 882 O O . GLU A 1 110 ? 7.287 14.088 -24.149 1.00 92.81 110 GLU A O 1
ATOM 887 N N . ARG A 1 111 ? 9.226 15.008 -23.493 1.00 92.62 111 ARG A N 1
ATOM 888 C CA . ARG A 1 111 ? 9.489 15.646 -24.791 1.00 92.62 111 ARG A CA 1
ATOM 889 C C . ARG A 1 111 ? 9.790 14.621 -25.885 1.00 92.62 111 ARG A C 1
ATOM 891 O O . ARG A 1 111 ? 9.349 14.800 -27.011 1.00 92.62 111 ARG A O 1
ATOM 898 N N . LEU A 1 112 ? 10.541 13.561 -25.588 1.00 92.88 112 LEU A N 1
ATOM 899 C CA . LEU A 1 112 ? 10.858 12.520 -26.574 1.00 92.88 112 LEU A CA 1
ATOM 900 C C . LEU A 1 112 ? 9.636 11.660 -26.920 1.00 92.88 112 LEU A C 1
ATOM 902 O O . LEU A 1 112 ? 9.465 11.270 -28.074 1.00 92.88 112 LEU A O 1
ATOM 906 N N . LYS A 1 113 ? 8.747 11.431 -25.949 1.00 92.56 113 LYS A N 1
ATOM 907 C CA . LYS A 1 113 ? 7.488 10.699 -26.131 1.00 92.56 113 LYS A CA 1
ATOM 908 C C . LYS A 1 113 ? 6.563 11.339 -27.170 1.00 92.56 113 LYS A C 1
ATOM 910 O O . LYS A 1 113 ? 5.831 10.618 -27.841 1.00 92.56 113 LYS A O 1
ATOM 915 N N . SER A 1 114 ? 6.578 12.666 -27.321 1.00 91.50 114 SER A N 1
ATOM 916 C CA . SER A 1 114 ? 5.773 13.335 -28.355 1.00 91.50 114 SER A CA 1
ATOM 917 C C . SER A 1 114 ? 6.326 13.139 -29.771 1.00 91.50 114 SER A C 1
ATOM 919 O O . SER A 1 114 ? 5.583 13.290 -30.736 1.00 91.50 114 SER A O 1
ATOM 921 N N . LEU A 1 115 ? 7.610 12.788 -29.899 1.00 93.25 115 LEU A N 1
ATOM 922 C CA . LEU A 1 115 ? 8.300 12.626 -31.179 1.00 93.25 115 LEU A CA 1
ATOM 923 C C . LEU A 1 115 ? 8.292 11.176 -31.674 1.00 93.25 115 LEU A C 1
ATOM 925 O O . LEU A 1 115 ? 8.319 10.938 -32.878 1.00 93.25 115 LEU A O 1
ATOM 929 N N . SER A 1 116 ? 8.284 10.202 -30.761 1.00 93.94 116 SER A N 1
ATOM 930 C CA . SER A 1 116 ? 8.353 8.781 -31.099 1.00 93.94 116 SER A CA 1
ATOM 931 C C . SER A 1 116 ? 7.683 7.910 -30.040 1.00 93.94 116 SER A C 1
ATOM 933 O O . SER A 1 116 ? 7.728 8.189 -28.844 1.00 93.94 116 SER A O 1
ATOM 935 N N . LYS A 1 117 ? 7.122 6.783 -30.493 1.00 92.38 117 LYS A N 1
ATOM 936 C CA . LYS A 1 117 ? 6.607 5.710 -29.630 1.00 92.38 117 LYS A CA 1
ATOM 937 C C . LYS A 1 117 ? 7.728 4.938 -28.918 1.00 92.38 117 LYS A C 1
ATOM 939 O O . LYS A 1 117 ? 7.479 4.339 -27.875 1.00 92.38 117 LYS A O 1
ATOM 944 N N . TYR A 1 118 ? 8.934 4.928 -29.485 1.00 93.88 118 TYR A N 1
ATOM 945 C CA . TYR A 1 118 ? 10.075 4.156 -28.991 1.00 93.88 118 TYR A CA 1
ATOM 946 C C . TYR A 1 118 ? 11.197 5.078 -28.515 1.00 93.88 118 TYR A C 1
ATOM 948 O O . TYR A 1 118 ? 11.545 6.042 -29.200 1.00 93.88 118 TYR A O 1
ATOM 956 N N . LEU A 1 119 ? 11.772 4.742 -27.358 1.00 91.56 119 LEU A N 1
ATOM 957 C CA . LEU A 1 119 ? 12.917 5.415 -26.753 1.00 91.56 119 LEU A CA 1
ATOM 958 C C . LEU A 1 119 ? 14.076 4.420 -26.625 1.00 91.56 119 LEU A C 1
ATOM 960 O O . LEU A 1 119 ? 13.896 3.338 -26.068 1.00 91.56 119 LEU A O 1
ATOM 964 N N . THR A 1 120 ? 15.260 4.805 -27.098 1.00 91.81 120 THR A N 1
ATOM 965 C CA . THR A 1 120 ? 16.493 4.024 -26.932 1.00 91.81 120 THR A CA 1
ATOM 966 C C . THR A 1 120 ? 17.294 4.577 -25.759 1.00 91.81 120 THR A C 1
ATOM 968 O O . THR A 1 120 ? 17.562 5.776 -25.705 1.00 91.81 120 THR A O 1
ATOM 971 N N . LEU A 1 121 ? 17.690 3.703 -24.832 1.00 88.50 121 LEU A N 1
ATOM 972 C CA . LEU A 1 121 ? 18.573 4.029 -23.713 1.00 88.50 121 LEU A CA 1
ATOM 973 C C . LEU A 1 121 ? 19.954 3.419 -23.975 1.00 88.50 121 LEU A C 1
ATOM 975 O O . LEU A 1 121 ? 20.054 2.232 -24.280 1.00 88.50 121 LEU A O 1
ATOM 979 N N . SER A 1 122 ? 21.009 4.218 -23.842 1.00 89.50 122 SER A N 1
ATOM 980 C CA . SER A 1 122 ? 22.403 3.791 -24.004 1.00 89.50 122 SER A CA 1
ATOM 981 C C . SER A 1 122 ? 23.252 4.329 -22.859 1.00 89.50 122 SER A C 1
ATOM 983 O O . SER A 1 122 ? 23.049 5.463 -22.428 1.00 89.50 122 SER A O 1
ATOM 985 N N . ALA A 1 123 ? 24.215 3.536 -22.398 1.00 87.94 123 ALA A N 1
ATOM 986 C CA . ALA A 1 123 ? 25.163 3.904 -21.351 1.00 87.94 123 ALA A CA 1
ATOM 987 C C . ALA A 1 123 ? 26.587 3.510 -21.766 1.00 87.94 123 ALA A C 1
ATOM 989 O O . ALA A 1 123 ? 26.769 2.674 -22.652 1.00 87.94 123 ALA A O 1
ATOM 990 N N . ASN A 1 124 ? 27.586 4.117 -21.129 1.00 85.38 124 ASN A N 1
ATOM 991 C CA . ASN A 1 124 ? 29.001 3.818 -21.330 1.00 85.38 124 ASN A CA 1
ATOM 992 C C . ASN A 1 124 ? 29.686 3.569 -19.962 1.00 85.38 124 ASN A C 1
ATOM 994 O O . ASN A 1 124 ? 29.059 3.729 -18.915 1.00 85.38 124 ASN A O 1
ATOM 998 N N . MET A 1 125 ? 30.965 3.175 -19.973 1.00 83.25 125 MET A N 1
ATOM 999 C CA . MET A 1 125 ? 31.765 2.911 -18.760 1.00 83.25 125 MET A CA 1
ATOM 1000 C C . MET A 1 125 ? 32.548 4.137 -18.241 1.00 83.25 125 MET A C 1
ATOM 1002 O O . MET A 1 125 ? 33.333 4.010 -17.307 1.00 83.25 125 MET A O 1
ATOM 1006 N N . ASN A 1 126 ? 32.342 5.311 -18.838 1.00 83.81 126 ASN A N 1
ATOM 1007 C CA . ASN A 1 126 ? 33.030 6.571 -18.538 1.00 83.81 126 ASN A CA 1
ATOM 1008 C C . ASN A 1 126 ? 32.159 7.576 -17.757 1.00 83.81 126 ASN A C 1
ATOM 1010 O O . ASN A 1 126 ? 32.601 8.704 -17.540 1.00 83.81 126 ASN A O 1
ATOM 1014 N N . GLY A 1 127 ? 30.963 7.163 -17.320 1.00 63.88 127 GLY A N 1
ATOM 1015 C CA . GLY A 1 127 ? 29.981 8.031 -16.657 1.00 63.88 127 GLY A CA 1
ATOM 1016 C C . GLY A 1 127 ? 29.289 8.988 -17.620 1.00 63.88 127 GLY A C 1
ATOM 1017 O O . GLY A 1 127 ? 28.872 10.058 -17.129 1.00 63.88 127 GLY A O 1
#

Foldseek 3Di:
DPDPDDDADDPPVSDWDKDFDPVLVVVVVVVQVQFPDWDWDWDADPNWIWIKIWTWGADPVRDTDIDIDITTIDTDDPVRCVVVDDPDPDDDDPDDDDDDDVVVVVVVVVVVVVVDVDDDDDDDHPD

pLDDT: mean 91.26, std 6.42, range [63.88, 98.0]

Organism: NCBI:txid86635

Sequence (127 aa):
SLFTNYRIESANNNEINLFFRVSDLLYISKVAQQATNIMINLRLRDGQPYLNWKMTLQDRNGSSMESVQELGVSLISPDRMVYIKEPRTLGIPHTYILLPNVSTLKPVAERLKSLSKYLTLSANMNG

Radius of gyration: 21.55 Å; chains: 1; bounding box: 51×46×52 Å

InterPro domains:
  IPR007150 HUS1/Mec3 [PF04005] (2-127)
  IPR007150 HUS1/Mec3 [PTHR12900] (2-127)
  IPR016580 HUS1 [PIRSF011312] (2-127)

Secondary structure (DSSP, 8-state):
---SS-----TTTT--EEE--HHHHHHHHHHHTTEEEEEEEEEEETTEEEEEEEEEEE-TTS-EEEEEEEEE-EEEPHHHHTTS-PPPP-S--S---PPPPHHHHHHHHHHHHTT-S-------TT-